Protein AF-J5GMG6-F1 (afdb_monomer)

Foldseek 3Di:
DQPVDDDDDDDDPDDDDDPNQDDCPPHDVVSVVVSVVVVVVVVVVVVVVVVVVVD

Sequence (55 aa):
MGCNVVCPVLPFNYKKADWGLDDPTGKPDEEFIKVIEEIERKVLDLLEEVKEWGN

pLDDT: mean 88.76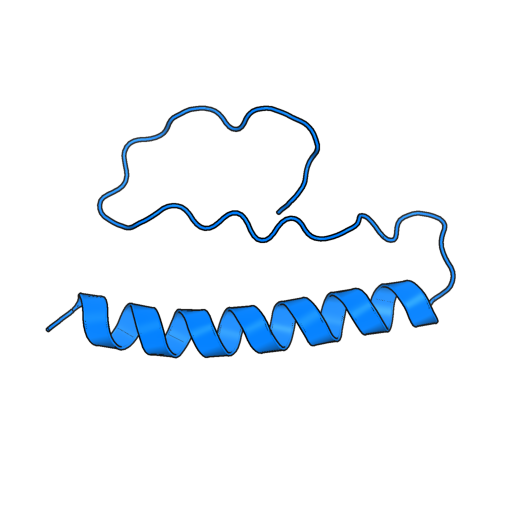, std 8.75, range [54.62, 98.12]

Mean predicted aligned error: 4.55 Å

Radius of gyration: 13.94 Å; Cα contacts (8 Å, |Δi|>4): 18; chains: 1; bounding box: 37×10×36 Å

Structure (mmCIF, N/CA/C/O backbone):
data_AF-J5GMG6-F1
#
_entry.id   AF-J5GMG6-F1
#
loop_
_atom_site.group_PDB
_atom_site.id
_atom_site.type_symbol
_atom_site.label_atom_id
_atom_site.label_alt_id
_atom_site.label_comp_id
_atom_site.label_asym_id
_atom_site.label_entity_id
_atom_site.label_seq_id
_atom_site.pdbx_PDB_ins_code
_atom_site.Cartn_x
_atom_site.Cartn_y
_atom_site.Cartn_z
_atom_site.occupancy
_atom_site.B_iso_or_equiv
_atom_site.auth_seq_id
_atom_site.auth_comp_id
_atom_site.auth_asym_id
_atom_site.auth_atom_id
_atom_site.pdbx_PDB_model_num
ATOM 1 N N . MET A 1 1 ? -2.909 -2.348 -5.798 1.00 79.31 1 MET A N 1
ATOM 2 C CA . MET A 1 1 ? -3.233 -2.039 -4.391 1.00 79.31 1 MET A CA 1
ATOM 3 C C . MET A 1 1 ? -4.594 -2.598 -3.964 1.00 79.31 1 MET A C 1
ATOM 5 O O . MET A 1 1 ? -5.055 -2.200 -2.914 1.00 79.31 1 MET A O 1
ATOM 9 N N . GLY A 1 2 ? -5.246 -3.499 -4.718 1.00 78.38 2 GLY A N 1
ATOM 10 C CA . GLY A 1 2 ? -6.539 -4.056 -4.275 1.00 78.38 2 GLY A CA 1
ATOM 11 C C . GLY A 1 2 ? -7.769 -3.150 -4.455 1.00 78.38 2 GLY A C 1
ATOM 12 O O . GLY A 1 2 ? -8.786 -3.367 -3.813 1.00 78.38 2 GLY A O 1
ATOM 13 N N . CYS A 1 3 ? -7.736 -2.163 -5.360 1.00 79.19 3 CYS A N 1
ATOM 14 C CA . CYS A 1 3 ? -8.835 -1.199 -5.555 1.00 79.19 3 CYS A CA 1
ATOM 15 C C . CYS A 1 3 ? -10.158 -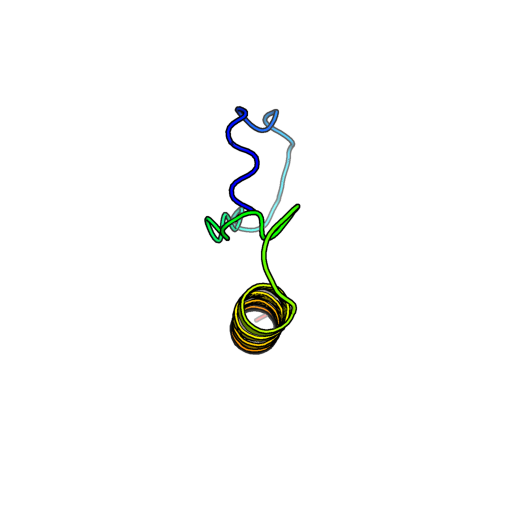1.792 -6.096 1.00 79.19 3 CYS A C 1
ATOM 17 O O . CYS A 1 3 ? -11.053 -1.028 -6.444 1.00 79.19 3 CYS A O 1
ATOM 19 N N . ASN A 1 4 ? -10.281 -3.120 -6.228 1.00 78.31 4 ASN A N 1
ATOM 20 C CA . ASN A 1 4 ? -11.468 -3.836 -6.726 1.00 78.31 4 ASN A CA 1
ATOM 21 C C . ASN A 1 4 ? -12.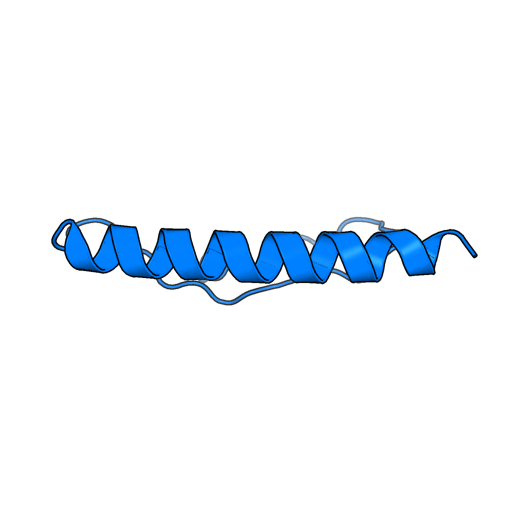007 -3.350 -8.086 1.00 78.31 4 ASN A C 1
ATOM 23 O O . ASN A 1 4 ? -13.145 -3.623 -8.462 1.00 78.31 4 ASN A O 1
ATOM 27 N N . VAL A 1 5 ? -11.162 -2.662 -8.851 1.00 83.25 5 VAL A N 1
ATOM 28 C CA . VAL A 1 5 ? -11.411 -2.211 -10.217 1.00 83.25 5 VAL A CA 1
ATOM 29 C C . VAL A 1 5 ? -10.257 -2.655 -11.100 1.00 83.25 5 VAL A C 1
ATOM 31 O O . VAL A 1 5 ? -9.112 -2.776 -10.654 1.00 83.25 5 VAL A O 1
ATOM 34 N N . VAL A 1 6 ? -10.546 -2.888 -12.375 1.00 82.94 6 VAL A N 1
ATOM 35 C CA . VAL A 1 6 ? -9.509 -3.234 -13.346 1.00 82.94 6 VAL A CA 1
ATOM 36 C C . VAL A 1 6 ? -8.644 -2.001 -13.596 1.00 82.94 6 VAL A C 1
ATOM 38 O O . VAL A 1 6 ? -9.138 -0.974 -14.061 1.00 82.94 6 VAL A O 1
ATOM 41 N N . CYS A 1 7 ? -7.344 -2.089 -13.299 1.00 82.38 7 CYS A N 1
ATOM 42 C CA . CYS A 1 7 ? -6.424 -1.019 -13.678 1.00 82.38 7 CYS A CA 1
ATOM 43 C C . CYS A 1 7 ? -6.334 -0.932 -15.210 1.00 82.38 7 CYS A C 1
ATOM 45 O O . CYS A 1 7 ? -6.186 -1.977 -15.854 1.00 82.38 7 CYS A O 1
ATOM 47 N N . PRO A 1 8 ? -6.320 0.277 -15.795 1.00 85.88 8 PRO A N 1
ATOM 48 C CA . PRO A 1 8 ? -6.027 0.430 -17.213 1.00 85.88 8 PRO A CA 1
ATOM 49 C C . PRO A 1 8 ? -4.621 -0.097 -17.529 1.00 85.88 8 PRO A C 1
ATOM 51 O O . PRO A 1 8 ? -3.710 -0.029 -16.698 1.00 85.88 8 PRO A O 1
ATOM 54 N N . VAL A 1 9 ? -4.441 -0.630 -18.737 1.00 85.75 9 VAL A N 1
ATOM 55 C CA . VAL A 1 9 ? -3.130 -1.087 -19.212 1.00 85.75 9 VAL A CA 1
ATOM 56 C C . VAL A 1 9 ? -2.329 0.130 -19.664 1.00 85.75 9 VAL A C 1
ATOM 58 O O . VAL A 1 9 ? -2.733 0.834 -20.587 1.00 85.75 9 VAL A O 1
ATOM 61 N N . LEU A 1 10 ? -1.196 0.370 -19.007 1.00 85.56 10 LEU A N 1
ATOM 62 C CA . LEU A 1 10 ? -0.236 1.415 -19.357 1.00 85.56 10 LEU A CA 1
ATOM 63 C C . LEU A 1 10 ? 1.064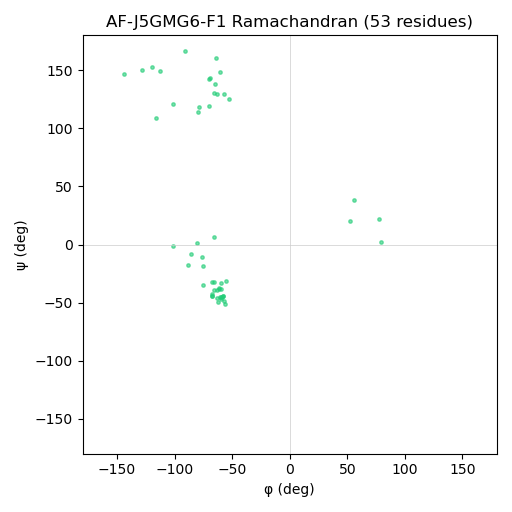 0.765 -19.846 1.00 85.56 10 LEU A C 1
ATOM 65 O O . LEU A 1 10 ? 1.388 -0.329 -19.383 1.00 85.56 10 LEU A O 1
ATOM 69 N N . PRO A 1 11 ? 1.819 1.399 -20.758 1.00 86.44 11 PRO A N 1
ATOM 70 C CA . PRO A 1 11 ? 3.143 0.915 -21.121 1.00 86.44 11 PRO A CA 1
ATOM 71 C C . PRO A 1 11 ? 4.088 1.034 -19.919 1.00 86.44 11 PRO A C 1
ATOM 73 O O . PRO A 1 11 ? 4.178 2.088 -19.290 1.00 86.44 11 PRO A O 1
ATOM 76 N N . PHE A 1 12 ? 4.798 -0.045 -19.605 1.00 83.06 12 PHE A N 1
ATOM 77 C CA . PHE A 1 12 ? 5.795 -0.089 -18.540 1.00 83.06 12 PHE A CA 1
ATOM 78 C C . PHE A 1 12 ? 6.967 -0.984 -18.943 1.00 83.06 12 PHE A C 1
ATOM 80 O O . PHE A 1 12 ? 6.783 -1.985 -19.632 1.00 83.06 12 PHE A O 1
ATOM 87 N N . ASN A 1 13 ? 8.168 -0.629 -18.484 1.00 81.62 13 ASN A N 1
ATOM 88 C CA . ASN A 1 13 ? 9.375 -1.445 -18.669 1.00 81.62 13 ASN A CA 1
ATOM 89 C C . ASN A 1 13 ? 9.569 -2.465 -17.538 1.00 81.62 13 ASN A C 1
ATOM 91 O O . ASN A 1 13 ? 10.322 -3.420 -17.691 1.00 81.62 13 ASN A O 1
ATOM 95 N N . TYR A 1 14 ? 8.886 -2.262 -16.410 1.00 79.00 14 TYR A N 1
ATOM 96 C CA . TYR A 1 14 ? 9.046 -3.048 -15.190 1.00 79.00 14 TYR A CA 1
ATOM 97 C C . TYR A 1 14 ? 7.747 -3.734 -14.805 1.00 79.00 14 TYR A C 1
ATOM 99 O O . TYR A 1 14 ? 6.660 -3.244 -15.102 1.00 79.00 14 TYR A O 1
ATOM 107 N N . LYS A 1 15 ? 7.854 -4.862 -14.106 1.00 80.00 15 LYS A N 1
ATOM 108 C CA . LYS A 1 15 ? 6.696 -5.656 -13.702 1.00 80.00 15 LYS A CA 1
ATOM 109 C C . LYS A 1 15 ? 5.720 -4.817 -12.869 1.00 80.00 15 LYS A C 1
ATOM 111 O O . LYS A 1 15 ? 6.091 -4.195 -11.879 1.00 80.00 15 LYS A O 1
ATOM 116 N N . LYS A 1 16 ? 4.441 -4.850 -13.246 1.00 80.69 16 LYS A N 1
ATOM 117 C CA . LYS A 1 16 ? 3.360 -4.299 -12.425 1.00 80.69 16 LYS A CA 1
ATOM 118 C C . LYS A 1 16 ? 3.268 -5.073 -11.105 1.00 80.69 16 LYS A C 1
ATOM 120 O O . LYS A 1 16 ? 3.134 -6.297 -11.123 1.00 80.69 16 LYS A O 1
ATOM 125 N N . ALA A 1 17 ? 3.253 -4.357 -9.985 1.00 82.31 17 ALA A N 1
ATOM 126 C CA . ALA A 1 17 ? 2.971 -4.918 -8.670 1.00 82.31 17 ALA A CA 1
ATOM 127 C C . ALA A 1 17 ? 1.523 -4.612 -8.258 1.00 82.31 17 ALA A C 1
ATOM 129 O O . ALA A 1 17 ? 1.115 -3.452 -8.174 1.00 82.31 17 ALA A O 1
ATOM 130 N N . ASP A 1 18 ? 0.733 -5.655 -8.005 1.00 86.81 18 ASP A N 1
ATOM 131 C CA . ASP A 1 18 ? -0.552 -5.528 -7.321 1.00 86.81 18 ASP A CA 1
ATOM 132 C C . ASP A 1 18 ? -0.489 -6.285 -6.001 1.00 86.81 18 ASP A C 1
ATOM 134 O O . ASP A 1 18 ? -0.409 -7.510 -5.976 1.00 86.81 18 ASP A O 1
ATOM 138 N N . TRP A 1 19 ? -0.466 -5.534 -4.904 1.00 89.94 19 TRP A N 1
ATOM 139 C CA . TRP A 1 19 ? -0.299 -6.084 -3.564 1.00 89.94 19 TRP A CA 1
ATOM 140 C C . TRP A 1 19 ? -1.594 -6.547 -2.900 1.00 89.94 19 TRP A C 1
ATOM 142 O O . TRP A 1 19 ? -1.499 -7.162 -1.846 1.00 89.94 19 TRP A O 1
ATOM 152 N N . GLY A 1 20 ? -2.763 -6.274 -3.499 1.00 88.94 20 GLY A N 1
ATOM 153 C CA . GLY A 1 20 ? -4.049 -6.766 -2.986 1.00 88.94 20 GLY A CA 1
ATOM 154 C C . GLY A 1 20 ? -4.347 -6.377 -1.534 1.00 88.94 20 GLY A C 1
ATOM 155 O O . GLY A 1 20 ? -4.857 -7.205 -0.793 1.00 88.94 20 GLY A O 1
ATOM 156 N N . LEU A 1 21 ? -3.979 -5.160 -1.127 1.00 91.50 21 LEU A N 1
ATOM 157 C CA . LEU A 1 21 ? -4.183 -4.678 0.239 1.00 91.50 21 LEU A CA 1
ATOM 158 C C . LEU A 1 21 ? -5.671 -4.449 0.514 1.00 91.50 21 LEU A C 1
ATOM 160 O O . LEU A 1 21 ? -6.390 -3.946 -0.353 1.00 91.50 21 LEU A O 1
ATOM 164 N N . ASP A 1 22 ? -6.098 -4.774 1.729 1.00 88.69 22 ASP A N 1
ATOM 165 C CA . ASP A 1 22 ? -7.444 -4.466 2.197 1.00 88.69 22 ASP A CA 1
ATOM 166 C C . ASP A 1 22 ? -7.621 -2.957 2.392 1.00 88.69 22 ASP A C 1
ATOM 168 O O . ASP A 1 22 ? -6.713 -2.270 2.860 1.00 88.69 22 ASP A O 1
ATOM 17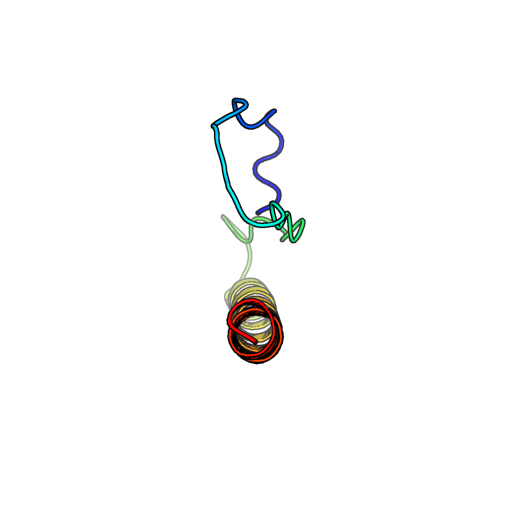2 N N . ASP A 1 23 ? -8.812 -2.445 2.076 1.00 91.69 23 ASP A N 1
ATOM 173 C CA . ASP A 1 23 ? -9.195 -1.069 2.395 1.00 91.69 23 ASP A CA 1
ATOM 174 C C . ASP A 1 23 ? -9.622 -0.984 3.876 1.00 91.69 23 ASP A C 1
ATOM 176 O O . ASP A 1 23 ? -10.6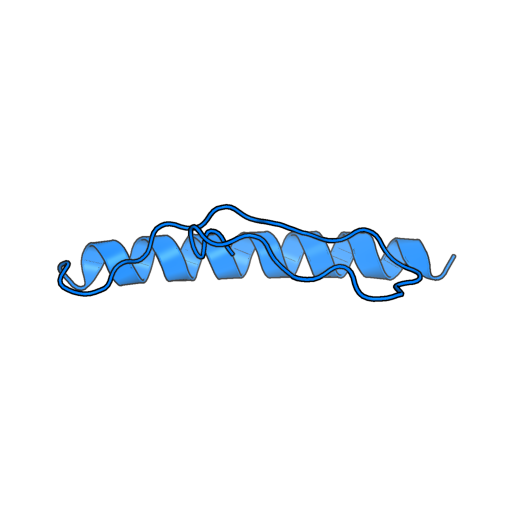33 -1.590 4.259 1.00 91.69 23 ASP A O 1
ATOM 180 N N . PRO A 1 24 ? -8.874 -0.270 4.739 1.00 94.31 24 PRO A N 1
ATOM 181 C CA . PRO A 1 24 ? -9.220 -0.137 6.148 1.00 94.31 24 PRO A CA 1
ATOM 182 C C . PRO A 1 24 ? -10.301 0.928 6.406 1.00 94.31 24 PRO A C 1
ATOM 184 O O . PRO A 1 24 ? -10.664 1.150 7.558 1.00 94.31 24 PRO A O 1
ATOM 187 N N . THR A 1 25 ? -10.842 1.595 5.380 1.00 94.00 25 THR A N 1
ATOM 188 C CA . THR A 1 25 ? -11.840 2.664 5.543 1.00 94.00 25 THR A CA 1
ATOM 189 C C . THR A 1 25 ? -13.025 2.217 6.404 1.00 94.00 25 THR A C 1
ATOM 191 O O . THR A 1 25 ? -13.696 1.225 6.123 1.00 94.00 25 THR A O 1
ATOM 194 N N . GLY A 1 26 ? -13.302 2.978 7.466 1.00 96.62 26 GLY A N 1
ATOM 195 C CA . GLY A 1 26 ? -14.388 2.689 8.407 1.00 96.62 26 GLY A CA 1
ATOM 196 C C . GLY A 1 26 ? -14.072 1.608 9.448 1.00 96.62 26 GLY A C 1
ATOM 197 O O . GLY A 1 26 ? -14.944 1.292 10.257 1.00 96.62 26 GLY A O 1
ATOM 198 N N . LYS A 1 27 ? -12.854 1.051 9.455 1.00 96.44 27 LYS A N 1
ATOM 199 C CA . LYS A 1 27 ? -12.369 0.135 10.494 1.00 96.44 27 LYS A CA 1
ATOM 200 C C . LYS A 1 27 ? -11.657 0.890 11.636 1.00 96.44 27 LYS A C 1
ATOM 202 O O . LYS A 1 27 ? -11.349 2.072 11.481 1.00 96.44 27 LYS A O 1
ATOM 207 N N . PRO A 1 28 ? -11.398 0.229 12.781 1.00 98.12 28 PRO A N 1
ATOM 208 C CA . PRO A 1 28 ? -10.583 0.783 13.864 1.00 98.12 28 PRO A CA 1
ATOM 209 C C . PRO A 1 28 ? -9.120 1.019 13.467 1.00 98.12 28 PRO A C 1
ATOM 211 O O . PRO A 1 28 ? -8.614 0.388 12.536 1.00 98.12 28 PRO A O 1
ATOM 214 N N . ASP A 1 29 ? -8.427 1.868 14.225 1.00 97.81 29 ASP A N 1
ATOM 215 C 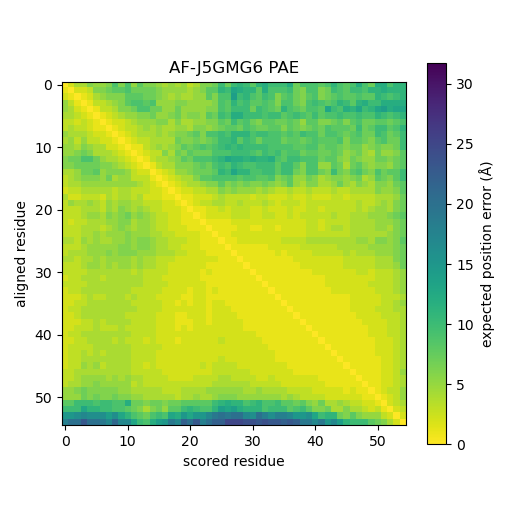CA . ASP A 1 29 ? -7.022 2.230 13.995 1.00 97.81 29 ASP A CA 1
ATOM 216 C C . ASP A 1 29 ? -6.089 1.010 13.947 1.00 97.81 29 ASP A C 1
ATOM 218 O O . ASP A 1 29 ? -5.128 1.004 13.181 1.00 97.81 29 ASP A O 1
ATOM 222 N N . GLU A 1 30 ? -6.380 -0.063 14.688 1.00 98.00 30 GLU A N 1
ATOM 223 C CA . GLU A 1 30 ? -5.578 -1.290 14.649 1.00 98.00 30 GLU A CA 1
ATOM 224 C C . GLU A 1 30 ? -5.531 -1.919 13.250 1.00 98.00 30 GLU A C 1
ATOM 226 O O . GLU A 1 30 ? -4.519 -2.500 12.859 1.00 98.00 30 GLU A O 1
ATOM 231 N N . GLU A 1 31 ? -6.609 -1.801 12.474 1.00 97.50 31 GLU A N 1
ATOM 232 C CA . GLU A 1 31 ? -6.661 -2.307 11.101 1.00 97.50 31 GLU A CA 1
ATOM 233 C C . GLU A 1 31 ? -5.867 -1.411 10.147 1.00 97.50 31 GLU A C 1
ATOM 235 O O . GLU A 1 31 ? -5.195 -1.917 9.250 1.00 97.50 31 GLU A O 1
ATOM 240 N N . PHE A 1 32 ? -5.867 -0.096 10.378 1.00 97.44 32 PHE A N 1
ATOM 241 C CA . PHE A 1 32 ? -4.994 0.824 9.648 1.00 97.44 32 PHE A CA 1
ATOM 242 C C . PHE A 1 32 ? -3.520 0.522 9.917 1.00 97.44 32 PHE A C 1
ATOM 244 O O . PHE A 1 32 ? -2.739 0.435 8.972 1.00 97.44 32 PHE A O 1
ATOM 251 N N . ILE A 1 33 ? -3.144 0.318 11.183 1.00 97.81 33 ILE A N 1
ATOM 252 C CA . ILE A 1 33 ? -1.761 0.018 11.578 1.00 97.81 33 ILE A CA 1
ATOM 253 C C . ILE A 1 33 ? -1.267 -1.253 10.877 1.00 97.81 33 ILE A C 1
ATOM 255 O O . ILE A 1 33 ? -0.197 -1.230 10.276 1.00 97.81 33 ILE A O 1
ATOM 259 N N . LYS A 1 34 ? -2.072 -2.323 10.847 1.00 96.75 34 LYS A N 1
ATOM 260 C CA . LYS A 1 34 ? -1.718 -3.562 10.129 1.00 96.75 34 LYS A CA 1
ATOM 261 C C . LYS A 1 34 ? -1.449 -3.329 8.641 1.00 96.75 34 LYS A C 1
ATOM 263 O O . LYS A 1 34 ? -0.475 -3.854 8.105 1.00 96.75 34 LYS A O 1
ATOM 268 N N . VAL A 1 35 ? -2.299 -2.545 7.971 1.00 96.38 35 VAL A N 1
ATOM 269 C CA . VAL A 1 35 ? -2.119 -2.227 6.545 1.00 96.38 35 VAL A CA 1
ATOM 270 C C . VAL A 1 35 ? -0.859 -1.383 6.330 1.00 96.38 35 VAL A C 1
ATOM 272 O O . VAL A 1 35 ? -0.127 -1.620 5.371 1.00 96.38 35 VAL A O 1
ATOM 275 N N . ILE A 1 36 ? -0.564 -0.437 7.227 1.00 96.94 36 ILE A N 1
ATOM 276 C CA . ILE A 1 36 ? 0.652 0.390 7.173 1.00 96.94 36 ILE A CA 1
ATOM 277 C C . ILE A 1 36 ? 1.909 -0.479 7.302 1.00 96.94 36 ILE A C 1
ATOM 279 O O . ILE A 1 36 ? 2.801 -0.371 6.462 1.00 96.94 36 ILE A O 1
ATOM 283 N N . GLU A 1 37 ? 1.962 -1.373 8.293 1.00 97.62 37 GLU A N 1
ATOM 284 C CA . GLU A 1 37 ? 3.090 -2.295 8.496 1.00 97.62 37 GLU A CA 1
ATOM 285 C C . GLU A 1 37 ? 3.288 -3.230 7.291 1.00 97.62 37 GLU A C 1
ATOM 287 O O . GLU A 1 37 ? 4.413 -3.538 6.887 1.00 97.62 37 GLU A O 1
ATOM 292 N N . GLU A 1 38 ? 2.193 -3.678 6.671 1.00 96.25 38 GLU A N 1
ATOM 293 C CA . GLU A 1 38 ? 2.264 -4.486 5.458 1.00 96.25 38 GLU A CA 1
ATOM 294 C C . GLU A 1 38 ? 2.797 -3.694 4.255 1.00 96.25 38 GLU A C 1
ATOM 296 O O . GLU A 1 38 ? 3.624 -4.221 3.501 1.00 96.25 38 GLU A O 1
ATOM 301 N N . ILE A 1 39 ? 2.358 -2.444 4.074 1.00 96.25 39 ILE A N 1
ATOM 302 C CA . ILE A 1 39 ? 2.877 -1.551 3.029 1.00 96.25 39 ILE A CA 1
ATOM 303 C C . ILE A 1 39 ? 4.374 -1.329 3.228 1.00 96.25 39 ILE A C 1
ATOM 305 O O . ILE A 1 39 ? 5.128 -1.458 2.267 1.00 96.25 39 ILE A O 1
ATOM 309 N N . GLU A 1 40 ? 4.807 -1.030 4.454 1.00 97.94 40 GLU A N 1
ATOM 310 C CA . GLU A 1 40 ? 6.214 -0.782 4.771 1.00 97.94 40 GLU A CA 1
ATOM 311 C C . GLU A 1 40 ? 7.093 -1.964 4.352 1.00 97.94 40 GLU A C 1
ATOM 313 O O . GLU A 1 40 ? 8.038 -1.788 3.580 1.00 97.94 40 GLU A O 1
ATOM 318 N N . ARG A 1 41 ? 6.729 -3.184 4.764 1.00 97.19 41 ARG A N 1
ATOM 319 C CA . ARG A 1 41 ? 7.459 -4.400 4.382 1.00 97.19 41 ARG A CA 1
ATOM 320 C C . ARG A 1 41 ? 7.544 -4.566 2.863 1.00 97.19 41 ARG A C 1
ATOM 322 O O . ARG A 1 41 ? 8.629 -4.775 2.333 1.00 97.19 41 ARG A O 1
ATOM 329 N N . LYS A 1 42 ? 6.419 -4.436 2.150 1.00 95.44 42 LYS A N 1
ATOM 330 C CA . LYS A 1 42 ? 6.385 -4.612 0.687 1.00 95.44 42 LYS A CA 1
ATOM 331 C C . LYS A 1 42 ? 7.178 -3.539 -0.058 1.00 95.44 42 LYS A C 1
ATOM 333 O O . LYS A 1 42 ? 7.727 -3.824 -1.119 1.00 95.44 42 LYS A O 1
ATOM 338 N N . VAL A 1 43 ? 7.233 -2.314 0.467 1.00 95.38 43 VAL A N 1
ATOM 339 C CA . VAL A 1 43 ? 8.064 -1.241 -0.094 1.00 95.38 43 VAL A CA 1
ATOM 340 C C . VAL A 1 43 ? 9.543 -1.569 0.078 1.00 95.38 43 VAL A C 1
ATOM 342 O O . VAL A 1 43 ? 10.294 -1.406 -0.878 1.00 95.38 43 VAL A O 1
ATOM 345 N N . LEU A 1 44 ? 9.963 -2.051 1.251 1.00 96.12 44 LEU A N 1
ATOM 346 C CA . LEU A 1 44 ? 11.351 -2.465 1.478 1.00 96.12 44 LEU A CA 1
ATOM 347 C C . LEU A 1 44 ? 11.757 -3.609 0.540 1.00 96.12 44 LEU A C 1
ATOM 349 O O . LEU A 1 44 ? 12.796 -3.511 -0.110 1.00 96.12 44 LEU A O 1
ATOM 353 N N . ASP A 1 45 ? 10.906 -4.626 0.393 1.00 93.56 45 ASP A N 1
ATOM 354 C CA . ASP A 1 45 ? 11.137 -5.731 -0.547 1.00 93.56 45 ASP A CA 1
ATOM 355 C C . ASP A 1 45 ? 11.248 -5.21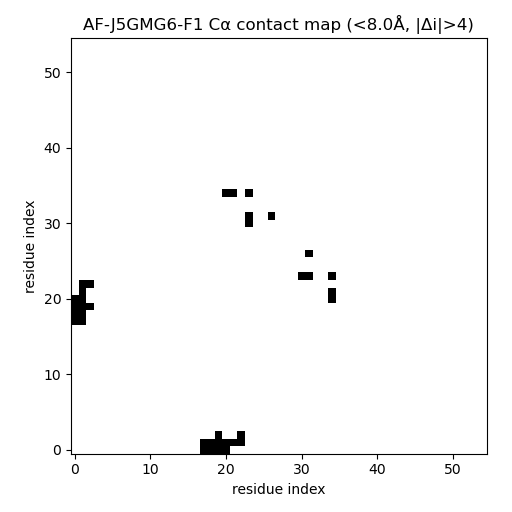7 -1.993 1.00 93.56 45 ASP A C 1
ATOM 357 O O . ASP A 1 45 ? 12.185 -5.556 -2.715 1.00 93.56 45 ASP A O 1
ATOM 361 N N . LEU A 1 46 ? 10.339 -4.323 -2.403 1.00 92.62 46 LEU A N 1
ATOM 362 C CA . LEU A 1 46 ? 10.365 -3.712 -3.733 1.00 92.62 46 LEU A CA 1
ATOM 363 C C . LEU A 1 46 ? 11.642 -2.894 -3.969 1.00 92.62 46 LEU A C 1
ATOM 365 O O . LEU A 1 46 ? 12.166 -2.900 -5.079 1.00 92.62 46 LEU A O 1
ATOM 369 N N . LEU A 1 47 ? 12.151 -2.181 -2.961 1.00 92.81 47 LEU A N 1
ATOM 370 C CA . LEU A 1 47 ? 13.401 -1.430 -3.090 1.00 92.81 47 LEU A CA 1
ATOM 371 C C . LEU A 1 47 ? 14.589 -2.358 -3.358 1.00 92.81 47 LEU A C 1
ATOM 373 O O . LEU A 1 47 ? 15.442 -2.007 -4.171 1.00 92.81 47 LEU A O 1
ATOM 377 N N . GLU A 1 48 ? 14.641 -3.526 -2.715 1.00 93.12 48 GLU A N 1
ATOM 378 C CA . GLU A 1 48 ? 15.666 -4.533 -3.007 1.00 93.12 48 GLU A CA 1
ATOM 379 C C . GLU A 1 48 ? 15.492 -5.124 -4.413 1.00 93.12 48 GLU A C 1
ATOM 381 O O . GLU A 1 48 ? 16.458 -5.185 -5.169 1.00 93.12 48 GLU A O 1
ATOM 386 N N . GLU A 1 49 ? 14.263 -5.460 -4.824 1.00 89.88 49 GLU A N 1
ATOM 387 C CA . GLU A 1 49 ? 13.988 -5.942 -6.187 1.00 89.88 49 GLU A CA 1
ATOM 388 C C . GLU A 1 49 ? 14.415 -4.927 -7.260 1.00 89.88 49 GLU A C 1
ATOM 390 O O . GLU A 1 49 ? 15.040 -5.290 -8.255 1.00 89.88 49 GLU A O 1
ATOM 395 N N . VAL A 1 50 ? 14.112 -3.643 -7.053 1.00 88.75 50 VAL A N 1
ATOM 396 C CA . VAL A 1 50 ? 14.424 -2.567 -8.006 1.00 88.75 50 VAL A CA 1
ATOM 397 C C . VAL A 1 50 ? 15.929 -2.330 -8.132 1.00 88.75 50 VAL A C 1
ATOM 399 O O . VAL A 1 50 ? 16.386 -1.986 -9.222 1.00 88.75 50 VAL A O 1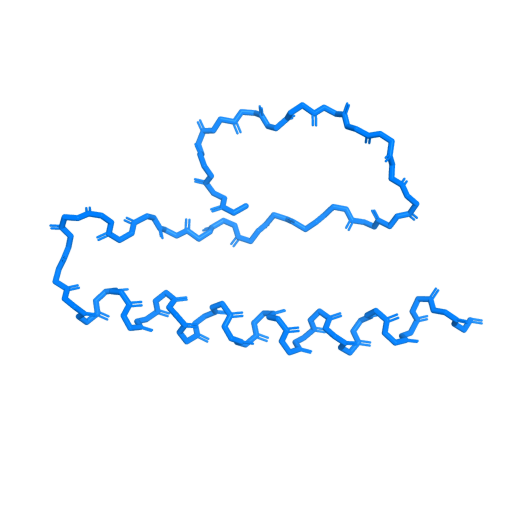
ATOM 402 N N . LYS A 1 51 ? 16.717 -2.523 -7.065 1.00 88.31 51 LYS A N 1
ATOM 403 C CA . LYS A 1 51 ? 18.188 -2.440 -7.153 1.00 88.31 51 LYS A CA 1
ATOM 404 C C . LYS A 1 51 ? 18.746 -3.466 -8.138 1.00 88.31 51 LYS A C 1
ATOM 406 O O . LYS A 1 51 ? 19.657 -3.141 -8.893 1.00 88.31 51 LYS A O 1
ATOM 411 N N . GLU A 1 52 ? 18.164 -4.661 -8.169 1.00 82.31 52 GLU A N 1
ATOM 412 C CA . GLU A 1 52 ? 18.561 -5.730 -9.090 1.00 82.31 52 GLU A CA 1
ATOM 413 C C . GLU A 1 52 ? 18.070 -5.495 -10.529 1.00 82.31 52 GLU A C 1
ATOM 415 O O . GLU A 1 52 ? 18.610 -6.074 -11.463 1.00 82.31 52 GLU A O 1
ATOM 420 N N . TRP A 1 53 ? 17.078 -4.624 -10.755 1.00 78.62 53 TRP A N 1
ATOM 421 C CA . TRP A 1 53 ? 16.559 -4.333 -12.103 1.00 78.62 53 TRP A CA 1
ATOM 422 C C . TRP A 1 53 ? 17.467 -3.430 -12.952 1.00 78.62 53 TRP A C 1
ATOM 424 O O . TRP A 1 53 ? 17.202 -3.253 -14.141 1.00 78.62 53 TRP A O 1
ATOM 434 N N . GLY A 1 54 ? 18.498 -2.830 -12.350 1.00 65.00 54 GLY A N 1
ATOM 435 C CA . GLY A 1 54 ? 19.477 -1.974 -13.027 1.00 65.00 54 GLY A CA 1
ATOM 436 C C . GLY A 1 54 ? 20.824 -2.639 -13.345 1.00 65.00 54 GLY A C 1
ATOM 437 O O . GLY A 1 54 ? 21.681 -1.959 -13.910 1.00 65.00 54 GLY A O 1
ATOM 438 N N . ASN A 1 55 ? 21.013 -3.912 -12.973 1.00 54.62 55 ASN A N 1
ATOM 439 C CA . ASN A 1 55 ? 22.184 -4.741 -13.301 1.00 54.62 55 ASN A CA 1
ATOM 440 C C . ASN A 1 55 ? 21.917 -5.615 -14.535 1.00 54.62 55 ASN A C 1
ATOM 442 O O . ASN A 1 55 ? 22.890 -5.869 -15.282 1.00 54.62 55 ASN A O 1
#

Secondary structure (DSSP, 8-state):
---SSPPPP---SSPPP-------TTS-HHHHHHHHHHHHHHHHHHHHHHHHTT-

Solvent-accessible surface area (backbone atoms only — not comparable to full-atom values): 3666 Å² total; per-residue (Å²): 84,47,81,88,61,85,76,82,92,70,95,71,96,63,86,85,82,71,74,60,44,78,82,46,83,96,55,60,69,71,52,44,51,55,51,51,57,51,50,52,53,54,50,55,54,48,53,56,55,54,62,62,74,78,112